Protein AF-A0A913YLY0-F1 (afdb_monomer)

Radius of gyration: 26.51 Å; Cα contacts (8 Å, |Δi|>4): 135; chains: 1; bounding box: 72×56×66 Å

Sequence (168 aa):
MGLTPFVNHWGRKRWPRYRGRRAGKQFKSREKHRQHQIGKVYPRPLNREATRTARSRNLLNCVFVPVTAPNITSLSDNQQRVFVPSLLLSNVMSLSPKIDEVRDVVLHADFDLVCITETWLRDHIPENIVAIHGYNLIRRDRINDLHGGVCVYVKDTIKYQVVRDLMN

pLDDT: mean 74.58, std 21.18, range [33.19, 98.44]

Foldseek 3Di:
DDDDDDDDDDPPPDDDDDDDDPDDDPPVVPPPDDPDPDDDDDDDDPPDPPPCPPPDDPCVPDDDDDPDPPPPDDDDPPPPDPDDFFEAEDAPLACLVCLVVVLCVCVVVVGQKYKYKFNQDDPPPDVVSNDHPQWDKDWDHDDPDPTIIMIMTGGPVDDDDDDCVVND

Organis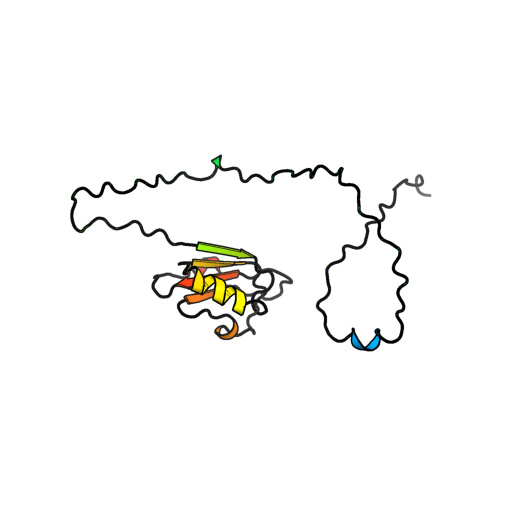m: Exaiptasia diaphana (NCBI:txid2652724)

Solvent-accessible surface area (backbone atoms only — not comparable to full-atom values): 11637 Å² total; per-residue (Å²): 142,83,84,86,79,90,78,91,72,86,79,77,81,74,73,81,83,85,71,86,73,83,92,69,90,65,65,79,80,56,67,87,77,66,87,74,87,75,73,88,80,75,84,79,79,83,87,64,82,77,82,69,76,71,85,66,78,72,65,86,80,56,84,84,76,84,81,72,75,76,78,91,70,86,80,70,102,74,73,76,74,81,84,74,80,46,74,44,80,44,76,58,73,43,32,80,93,44,38,68,64,49,41,51,54,46,66,73,69,62,50,42,31,38,37,36,32,30,26,58,44,38,80,89,60,60,63,79,79,67,60,44,92,71,40,44,81,47,73,47,59,34,88,86,60,96,64,42,27,39,36,36,37,38,27,67,90,59,90,83,80,87,71,64,89,77,72,118

Structure (mmCIF, N/CA/C/O backbone):
data_AF-A0A913YLY0-F1
#
_entry.id   AF-A0A913YLY0-F1
#
loop_
_atom_site.group_PDB
_atom_site.id
_atom_site.type_symbol
_atom_site.label_atom_id
_atom_site.label_alt_id
_atom_site.label_comp_id
_atom_site.label_asym_id
_atom_site.label_entity_id
_atom_site.label_seq_id
_atom_site.pdbx_PDB_ins_code
_atom_site.Cartn_x
_atom_site.Cartn_y
_atom_site.Cartn_z
_atom_site.occupancy
_atom_site.B_iso_or_equiv
_atom_site.auth_seq_id
_atom_site.auth_comp_id
_atom_site.auth_asym_id
_atom_site.auth_atom_id
_atom_site.pdbx_PDB_model_num
ATOM 1 N N . MET A 1 1 ? 42.527 36.497 -33.011 1.00 40.78 1 MET A N 1
ATOM 2 C CA . MET A 1 1 ? 43.171 35.291 -32.443 1.00 40.78 1 MET A CA 1
ATOM 3 C C . MET A 1 1 ? 43.501 35.632 -30.993 1.00 40.78 1 MET A C 1
ATOM 5 O O . MET A 1 1 ? 44.246 36.571 -30.805 1.00 40.78 1 MET A O 1
ATOM 9 N N . GLY A 1 2 ? 42.935 35.106 -29.913 1.00 33.22 2 GLY A N 1
ATOM 10 C CA . GLY A 1 2 ? 42.157 33.902 -29.652 1.00 33.22 2 GLY A CA 1
ATOM 11 C C . GLY A 1 2 ? 42.690 33.294 -28.341 1.00 33.22 2 GLY A C 1
ATOM 12 O O . GLY A 1 2 ? 43.709 32.628 -28.408 1.00 33.22 2 GLY A O 1
ATOM 13 N N . LEU A 1 3 ? 41.986 33.547 -27.218 1.00 33.1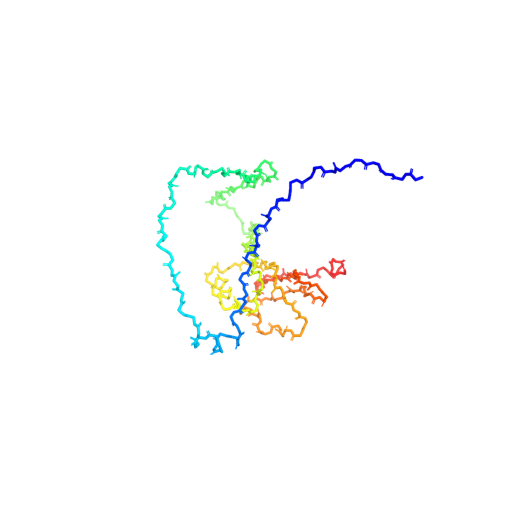9 3 LEU A N 1
ATOM 14 C CA . LEU A 1 3 ? 41.967 32.833 -25.909 1.00 33.19 3 LEU A CA 1
ATOM 15 C C . LEU A 1 3 ? 43.254 32.886 -25.039 1.00 33.19 3 LEU A C 1
ATOM 17 O O . LEU A 1 3 ? 44.313 32.463 -25.474 1.00 33.19 3 LEU A O 1
ATOM 21 N N . THR A 1 4 ? 43.294 33.584 -23.890 1.00 43.84 4 THR A N 1
ATOM 22 C CA . THR A 1 4 ? 42.799 33.278 -22.511 1.00 43.84 4 THR A CA 1
ATOM 23 C C . THR A 1 4 ? 43.488 32.101 -21.776 1.00 43.84 4 THR A C 1
ATOM 25 O O . THR A 1 4 ? 43.906 31.135 -22.406 1.00 43.84 4 THR A O 1
ATOM 28 N N . PRO A 1 5 ? 43.674 32.203 -20.437 1.00 41.22 5 PRO A N 1
ATOM 29 C CA . PRO A 1 5 ? 44.693 31.467 -19.681 1.00 41.22 5 PRO A CA 1
ATOM 30 C C . PRO A 1 5 ? 44.260 30.055 -19.261 1.00 41.22 5 PRO A C 1
ATOM 32 O O . PRO A 1 5 ? 43.075 29.756 -19.114 1.00 41.22 5 PRO A O 1
ATOM 35 N N . PHE A 1 6 ? 45.252 29.194 -19.012 1.00 34.88 6 PHE A N 1
ATOM 36 C CA . PHE A 1 6 ? 45.061 27.828 -18.526 1.00 34.88 6 PHE A CA 1
ATOM 37 C C . PHE A 1 6 ? 44.406 27.806 -17.135 1.00 34.88 6 PHE A C 1
ATOM 39 O O . PHE A 1 6 ? 44.874 28.412 -16.173 1.00 34.88 6 PHE A O 1
ATOM 46 N N . VAL A 1 7 ? 43.294 27.079 -17.067 1.00 40.47 7 VAL A N 1
ATOM 47 C CA . VAL A 1 7 ? 42.392 26.929 -15.927 1.00 40.47 7 VAL A CA 1
ATOM 48 C C . VAL A 1 7 ? 42.930 25.886 -14.945 1.00 40.47 7 VAL A C 1
ATOM 50 O O . VAL A 1 7 ? 43.168 24.737 -15.311 1.00 40.47 7 VAL A O 1
ATOM 53 N N . ASN A 1 8 ? 43.015 26.254 -13.666 1.00 42.16 8 ASN A N 1
ATOM 54 C CA . ASN A 1 8 ? 43.051 25.295 -12.566 1.00 42.16 8 ASN A CA 1
ATOM 55 C C . ASN A 1 8 ? 41.641 24.731 -12.338 1.00 42.16 8 ASN A C 1
ATOM 57 O O . ASN A 1 8 ? 40.741 25.458 -11.912 1.00 42.16 8 ASN A O 1
ATOM 61 N N . HIS A 1 9 ? 41.451 23.421 -12.504 1.00 40.38 9 HIS A N 1
ATOM 62 C CA . HIS A 1 9 ? 40.421 22.731 -11.733 1.00 40.38 9 HIS A CA 1
ATOM 63 C C . HIS A 1 9 ? 40.854 21.321 -11.344 1.00 40.38 9 HIS A C 1
ATOM 65 O O . HIS A 1 9 ? 40.982 20.409 -12.156 1.00 40.38 9 HIS A O 1
ATOM 71 N N . TRP A 1 10 ? 41.065 21.172 -10.042 1.00 40.66 10 TRP A N 1
ATOM 72 C CA . TRP A 1 10 ? 41.281 19.933 -9.325 1.00 40.66 10 TRP A CA 1
ATOM 73 C C . TRP A 1 10 ? 40.206 18.906 -9.691 1.00 40.66 10 TRP A C 1
ATOM 75 O O . TRP A 1 10 ? 39.058 18.989 -9.245 1.00 40.66 10 TRP A O 1
ATOM 85 N N . GLY A 1 11 ? 40.586 17.908 -10.487 1.00 41.75 11 GLY A N 1
ATOM 86 C CA . GLY A 1 11 ? 39.765 16.739 -10.764 1.00 41.75 11 GLY A CA 1
ATOM 87 C C . GLY A 1 11 ? 39.524 15.959 -9.476 1.00 41.75 11 GLY A C 1
ATOM 88 O O . GLY A 1 11 ? 40.315 15.093 -9.101 1.00 41.75 11 GLY A O 1
ATOM 89 N N . ARG A 1 12 ? 38.418 16.249 -8.780 1.00 48.75 12 ARG A N 1
ATOM 90 C CA . ARG A 1 12 ? 37.908 15.392 -7.706 1.00 48.75 12 ARG A CA 1
ATOM 91 C C . ARG A 1 12 ? 37.628 14.020 -8.315 1.00 48.75 12 ARG A C 1
ATOM 93 O O . ARG A 1 12 ? 36.594 13.826 -8.955 1.00 48.75 12 ARG A O 1
ATOM 100 N N . LYS A 1 13 ? 38.537 13.061 -8.113 1.00 48.88 13 LYS A N 1
ATOM 101 C CA . LYS A 1 13 ? 38.310 11.642 -8.409 1.00 48.88 13 LYS A CA 1
ATOM 102 C C . LYS A 1 13 ? 37.107 11.176 -7.585 1.00 48.88 13 LYS A C 1
ATOM 104 O O . LYS A 1 13 ? 37.237 10.801 -6.421 1.00 48.88 13 LYS A O 1
ATOM 109 N N . ARG A 1 14 ? 35.905 11.255 -8.162 1.00 46.75 14 ARG A N 1
ATOM 110 C CA . ARG A 1 14 ? 34.705 10.653 -7.577 1.00 46.75 14 ARG A CA 1
ATOM 111 C C . ARG A 1 14 ? 34.890 9.145 -7.665 1.00 46.75 14 ARG A C 1
ATOM 113 O O . ARG A 1 14 ? 34.863 8.577 -8.751 1.00 46.75 14 ARG A O 1
ATOM 120 N N . TRP A 1 15 ? 35.090 8.517 -6.513 1.00 41.03 15 TRP A N 1
ATOM 121 C CA . TRP A 1 15 ? 35.002 7.071 -6.359 1.00 41.03 15 TRP A CA 1
ATOM 122 C C . TRP A 1 15 ? 33.715 6.547 -7.021 1.00 41.03 15 TRP A C 1
ATOM 124 O O . TRP A 1 15 ? 32.660 7.176 -6.857 1.00 41.03 15 TRP A O 1
ATOM 134 N N . PRO A 1 16 ? 33.751 5.417 -7.752 1.00 49.47 16 PRO A N 1
ATOM 135 C CA . PRO A 1 16 ? 32.541 4.832 -8.308 1.00 49.47 16 PRO A CA 1
ATOM 136 C C . PRO A 1 16 ? 31.561 4.513 -7.177 1.00 49.47 16 PRO A C 1
ATOM 138 O O . PRO A 1 16 ? 31.903 3.823 -6.216 1.00 49.47 16 PRO A O 1
ATOM 141 N N . ARG A 1 17 ? 30.325 5.009 -7.281 1.00 48.16 17 ARG A N 1
ATOM 142 C CA . ARG A 1 17 ? 29.249 4.598 -6.376 1.00 48.16 17 ARG A CA 1
ATOM 143 C C . ARG A 1 17 ? 28.876 3.160 -6.712 1.00 48.16 17 ARG A C 1
ATOM 145 O O . ARG A 1 17 ? 28.226 2.904 -7.722 1.00 48.16 17 ARG A O 1
ATOM 152 N N . TYR A 1 18 ? 29.304 2.228 -5.871 1.00 40.78 18 TYR A N 1
ATOM 153 C CA . TYR A 1 18 ? 28.930 0.827 -5.988 1.00 40.78 18 TYR A CA 1
ATOM 154 C C . TYR A 1 18 ? 27.449 0.674 -5.607 1.00 40.78 18 TYR A C 1
ATOM 156 O O . TYR A 1 18 ? 27.097 0.670 -4.431 1.00 40.78 18 TYR A O 1
ATOM 164 N N . ARG A 1 19 ? 26.560 0.588 -6.603 1.00 49.72 19 ARG A N 1
ATOM 165 C CA . ARG A 1 19 ? 25.240 -0.034 -6.424 1.00 49.72 19 ARG A CA 1
ATOM 166 C C . ARG A 1 19 ? 25.402 -1.516 -6.741 1.00 49.72 19 ARG A C 1
ATOM 168 O O . ARG A 1 19 ? 25.913 -1.856 -7.807 1.00 49.72 19 ARG A O 1
ATOM 175 N N . GLY A 1 20 ? 24.974 -2.384 -5.826 1.00 53.28 20 GLY A N 1
ATOM 176 C CA . GLY A 1 20 ? 24.942 -3.824 -6.070 1.00 53.28 20 GLY A CA 1
ATOM 177 C C . GLY A 1 20 ? 24.147 -4.136 -7.341 1.00 53.28 20 GLY A C 1
ATOM 178 O O . GLY A 1 20 ? 23.058 -3.599 -7.546 1.00 53.28 20 GLY A O 1
ATOM 179 N N . ARG A 1 21 ? 24.703 -4.978 -8.218 1.00 57.06 21 ARG A N 1
ATOM 180 C CA . ARG A 1 21 ? 23.949 -5.583 -9.324 1.00 57.06 21 ARG A CA 1
ATOM 181 C C . ARG A 1 21 ? 23.272 -6.851 -8.804 1.00 57.06 21 ARG A C 1
ATOM 183 O O . ARG A 1 21 ? 23.883 -7.587 -8.034 1.00 57.06 21 ARG A O 1
ATOM 190 N N . ARG A 1 22 ? 22.027 -7.108 -9.227 1.00 53.19 22 ARG A N 1
ATOM 191 C CA . ARG A 1 22 ? 21.318 -8.366 -8.934 1.00 53.19 22 ARG A CA 1
ATOM 192 C C . ARG A 1 22 ? 22.171 -9.544 -9.418 1.00 53.19 22 ARG A C 1
ATOM 194 O O . ARG A 1 22 ? 22.680 -9.512 -10.539 1.00 53.19 22 ARG A O 1
ATOM 201 N N . ALA A 1 23 ? 22.347 -10.558 -8.575 1.00 48.59 23 ALA A N 1
ATOM 202 C CA . ALA A 1 23 ? 23.079 -11.763 -8.933 1.00 48.59 23 ALA A CA 1
ATOM 203 C C . ALA A 1 23 ? 22.280 -12.540 -9.990 1.00 48.59 23 ALA A C 1
ATOM 205 O O . ALA A 1 23 ? 21.225 -13.095 -9.704 1.00 48.59 23 ALA A O 1
ATOM 206 N N . GLY A 1 24 ? 22.763 -12.534 -11.231 1.00 52.44 24 GLY A N 1
ATOM 207 C CA . GLY A 1 24 ? 22.118 -13.216 -12.345 1.00 52.44 24 GLY A CA 1
ATOM 208 C C . GLY A 1 24 ? 23.122 -13.583 -13.435 1.00 52.44 24 GLY A C 1
ATOM 209 O O . GLY A 1 24 ? 23.722 -12.718 -14.067 1.00 52.44 24 GLY A O 1
ATOM 210 N N . LYS A 1 25 ? 23.290 -14.893 -13.637 1.00 49.72 25 LYS A N 1
ATOM 211 C CA . LYS A 1 25 ? 23.909 -15.602 -14.776 1.00 49.72 25 LYS A CA 1
ATOM 212 C C . LYS A 1 25 ? 25.399 -15.436 -15.118 1.00 49.72 25 LYS A C 1
ATOM 214 O O . LYS A 1 25 ? 25.943 -16.385 -15.667 1.00 49.72 25 LYS A O 1
ATOM 219 N N . GLN A 1 26 ? 26.105 -14.357 -14.771 1.00 45.78 26 GLN A N 1
ATOM 220 C CA . GLN A 1 26 ? 27.545 -14.249 -15.115 1.00 45.78 26 GLN A CA 1
ATOM 221 C C . GLN A 1 26 ? 28.528 -14.807 -14.070 1.00 45.78 26 GLN A C 1
ATOM 223 O O . GLN A 1 26 ? 29.737 -14.786 -14.294 1.00 45.78 26 GLN A O 1
ATOM 228 N N . PHE A 1 27 ? 28.047 -15.312 -12.931 1.00 45.78 27 PHE A N 1
ATOM 229 C CA . PHE A 1 27 ? 28.942 -15.741 -11.851 1.00 45.78 27 PHE A CA 1
ATOM 230 C C . PHE A 1 27 ? 29.698 -17.039 -12.185 1.00 45.78 27 PHE A C 1
ATOM 232 O O . PHE A 1 27 ? 30.892 -17.135 -11.918 1.00 45.78 27 PHE A O 1
ATOM 239 N N . LYS A 1 28 ? 29.055 -17.987 -12.883 1.00 48.53 28 LYS A N 1
ATOM 240 C CA . LYS A 1 28 ? 29.648 -19.309 -13.148 1.00 48.53 28 LYS A CA 1
ATOM 241 C C . LYS A 1 28 ? 30.806 -19.313 -14.159 1.00 48.53 28 LYS A C 1
ATOM 243 O O . LYS A 1 28 ? 31.599 -20.244 -14.134 1.00 48.53 28 LYS A O 1
ATOM 248 N N . SER A 1 29 ? 30.958 -18.303 -15.029 1.00 47.53 29 SER A N 1
ATOM 249 C CA . SER A 1 29 ? 32.083 -18.287 -15.991 1.00 47.53 29 SER A CA 1
ATOM 250 C C . SER A 1 29 ? 33.361 -17.633 -15.452 1.00 47.53 29 SER A C 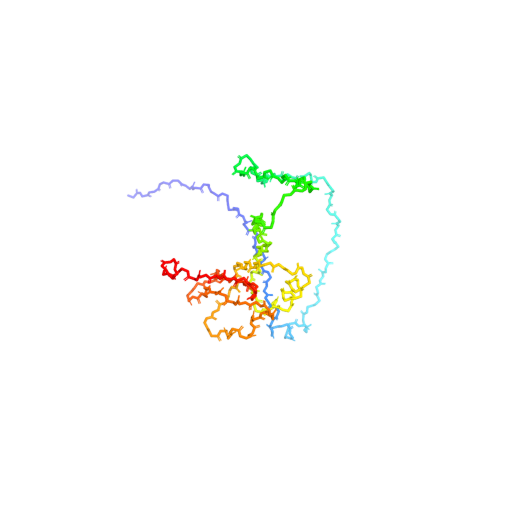1
ATOM 252 O O . SER A 1 29 ? 34.421 -17.789 -16.053 1.00 47.53 29 SER A O 1
ATOM 254 N N . ARG A 1 30 ? 33.298 -16.921 -14.315 1.00 49.47 30 ARG A N 1
ATOM 255 C CA . ARG A 1 30 ? 34.441 -16.159 -13.765 1.00 49.47 30 ARG A CA 1
ATOM 256 C C . ARG A 1 30 ? 35.148 -16.843 -12.595 1.00 49.47 30 ARG A C 1
ATOM 258 O O . ARG A 1 30 ? 36.182 -16.351 -12.150 1.00 49.47 30 ARG A O 1
ATOM 265 N N . GLU A 1 31 ? 34.617 -17.964 -12.121 1.00 53.34 31 GLU A N 1
ATOM 266 C CA . GLU A 1 31 ? 35.114 -18.680 -10.941 1.00 53.34 31 GLU A CA 1
ATOM 267 C C . GLU A 1 31 ? 36.430 -19.432 -11.212 1.00 53.34 31 GLU A C 1
ATOM 269 O O . GLU A 1 31 ? 37.232 -19.620 -10.305 1.00 53.34 31 GLU A O 1
ATOM 274 N N . LYS A 1 32 ? 36.733 -19.760 -12.479 1.00 50.81 32 LYS A N 1
ATOM 275 C CA . LYS A 1 32 ? 37.959 -20.492 -12.852 1.00 50.81 32 LYS A CA 1
ATOM 276 C C . LYS A 1 32 ? 39.274 -19.698 -12.752 1.00 50.81 32 LYS A C 1
ATOM 278 O O . LYS A 1 32 ? 40.326 -20.317 -12.821 1.00 50.81 32 LYS A O 1
ATOM 283 N N . HIS A 1 33 ? 39.262 -18.368 -12.589 1.00 54.12 33 HIS A N 1
ATOM 284 C CA . HIS A 1 33 ? 40.490 -17.554 -12.726 1.00 54.12 33 HIS A CA 1
ATOM 285 C C . HIS A 1 33 ? 40.668 -16.418 -11.710 1.00 54.12 33 HIS A C 1
ATOM 287 O O . HIS A 1 33 ? 41.261 -15.387 -12.030 1.00 54.12 33 HIS A O 1
ATOM 293 N N . ARG A 1 34 ? 40.184 -16.552 -10.474 1.00 56.00 34 ARG A N 1
ATOM 294 C CA . ARG A 1 34 ? 40.410 -15.501 -9.472 1.00 56.00 34 ARG A CA 1
ATOM 295 C C . ARG A 1 34 ? 40.939 -16.054 -8.156 1.00 56.00 34 ARG A C 1
ATOM 297 O O . ARG A 1 34 ? 40.193 -16.266 -7.214 1.00 56.00 34 ARG A O 1
ATOM 304 N N . GLN A 1 35 ? 42.260 -16.206 -8.084 1.00 60.16 35 GLN A N 1
ATOM 305 C CA . GLN A 1 35 ? 42.954 -16.049 -6.810 1.00 60.16 35 GLN A CA 1
ATOM 306 C C . GLN A 1 35 ? 42.997 -14.549 -6.500 1.00 60.16 35 GLN A C 1
ATOM 308 O O . GLN A 1 35 ? 43.684 -13.782 -7.177 1.00 60.16 35 GLN A O 1
ATOM 313 N N . HIS A 1 36 ? 42.218 -14.099 -5.520 1.00 54.91 36 HIS A N 1
ATOM 314 C CA . HIS A 1 36 ? 42.342 -12.742 -4.993 1.00 54.91 36 HIS A CA 1
ATOM 315 C C . HIS A 1 36 ? 43.374 -12.743 -3.870 1.00 54.91 36 HIS A C 1
ATOM 317 O O . HIS A 1 36 ? 43.162 -13.376 -2.839 1.00 54.91 36 HIS A O 1
ATOM 323 N N . GLN A 1 37 ? 44.464 -11.994 -4.034 1.00 57.91 37 GLN A N 1
ATOM 324 C CA . GLN A 1 37 ? 45.290 -11.597 -2.896 1.00 57.91 37 GLN A CA 1
ATOM 325 C C . GLN A 1 37 ? 44.495 -10.589 -2.061 1.00 57.91 37 GLN A C 1
ATOM 327 O O . GLN A 1 37 ? 44.429 -9.400 -2.375 1.00 57.91 37 GLN A O 1
ATOM 332 N N . ILE A 1 38 ? 43.825 -11.080 -1.022 1.00 58.91 38 ILE A N 1
ATOM 333 C CA . ILE A 1 38 ? 43.126 -10.234 -0.058 1.00 58.91 38 ILE A CA 1
ATOM 334 C C . ILE A 1 38 ? 44.194 -9.606 0.842 1.00 58.91 38 ILE A C 1
ATOM 336 O O . ILE A 1 38 ? 44.807 -10.287 1.663 1.00 58.91 38 ILE A O 1
ATOM 340 N N . GLY A 1 39 ? 44.441 -8.306 0.677 1.00 67.88 39 GLY A N 1
ATOM 341 C CA . GLY A 1 39 ? 45.285 -7.556 1.607 1.00 67.88 39 GLY A CA 1
ATOM 342 C C . GLY A 1 39 ? 44.693 -7.594 3.019 1.00 67.88 39 GLY A C 1
ATOM 343 O O . GLY A 1 39 ? 43.477 -7.474 3.179 1.00 67.88 39 GLY A O 1
ATOM 344 N N . LYS A 1 40 ? 45.536 -7.759 4.049 1.00 63.78 40 LYS A N 1
ATOM 345 C CA . LYS A 1 40 ? 45.103 -7.710 5.456 1.00 63.78 40 LYS A CA 1
ATOM 346 C C . LYS A 1 40 ? 44.435 -6.359 5.738 1.00 63.78 40 LYS A C 1
ATOM 348 O O . LYS A 1 40 ? 45.081 -5.316 5.678 1.00 63.78 40 LYS A O 1
ATOM 353 N N . VAL A 1 41 ? 43.136 -6.386 6.031 1.00 62.59 41 VAL A N 1
ATOM 354 C CA . VAL A 1 41 ? 42.363 -5.201 6.418 1.00 62.59 41 VAL A CA 1
ATOM 355 C C . VAL A 1 41 ? 42.546 -4.980 7.914 1.00 62.59 41 VAL A C 1
ATOM 357 O O . VAL A 1 41 ? 42.158 -5.824 8.716 1.00 62.59 41 VAL A O 1
ATOM 360 N N . TYR A 1 42 ? 43.117 -3.839 8.290 1.00 71.19 42 TYR A N 1
ATOM 361 C CA . TYR A 1 42 ? 43.154 -3.405 9.684 1.00 71.19 42 TYR A CA 1
ATOM 362 C C . TYR A 1 42 ? 41.832 -2.708 10.057 1.00 71.19 42 TYR A C 1
ATOM 364 O O . TYR A 1 42 ? 41.252 -2.015 9.210 1.00 71.19 42 TYR A O 1
ATOM 372 N N . PRO A 1 43 ? 41.336 -2.863 11.299 1.00 63.62 43 PRO A N 1
ATOM 373 C CA . PRO A 1 43 ? 40.144 -2.163 11.767 1.00 63.62 43 PRO A CA 1
ATOM 374 C C . PRO A 1 43 ? 40.309 -0.649 11.628 1.00 63.62 43 PRO A C 1
ATOM 376 O O . PRO A 1 43 ? 41.367 -0.094 11.923 1.00 63.62 43 PRO A O 1
ATOM 379 N N . ARG A 1 44 ? 39.252 0.041 11.187 1.00 62.06 44 ARG A N 1
ATOM 380 C CA . ARG A 1 44 ? 39.257 1.508 11.175 1.00 62.06 44 ARG A CA 1
ATOM 381 C C . ARG A 1 44 ? 39.189 2.043 12.614 1.00 62.06 44 ARG A C 1
ATOM 383 O O . ARG A 1 44 ? 38.386 1.524 13.385 1.00 62.06 44 ARG A O 1
ATOM 390 N N . PRO A 1 45 ? 39.967 3.084 12.964 1.00 66.62 45 PRO A N 1
ATOM 391 C CA . PRO A 1 45 ? 39.932 3.681 14.296 1.00 66.62 45 PRO A CA 1
ATOM 392 C C . PRO A 1 45 ? 38.558 4.294 14.599 1.00 66.62 45 PRO A C 1
ATOM 394 O O . PRO A 1 45 ? 37.916 4.874 13.720 1.00 66.62 45 PRO A O 1
ATOM 397 N N . LEU A 1 46 ? 38.128 4.171 15.858 1.00 62.56 46 LEU A N 1
ATOM 398 C CA . LEU A 1 46 ? 36.781 4.499 16.344 1.00 62.56 46 LEU A CA 1
ATOM 399 C C . LEU A 1 46 ? 36.470 6.013 16.410 1.00 62.56 46 LEU A C 1
ATOM 401 O O . LEU A 1 46 ? 35.343 6.388 16.710 1.00 62.56 46 LEU A O 1
ATOM 405 N N . ASN A 1 47 ? 37.430 6.892 16.103 1.00 58.34 47 ASN A N 1
ATOM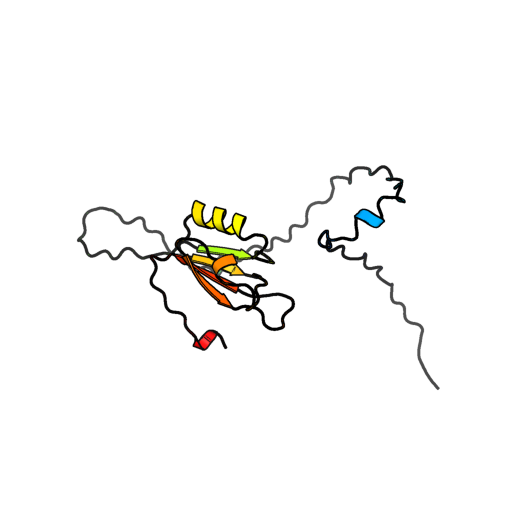 406 C CA . ASN A 1 47 ? 37.310 8.351 16.268 1.00 58.34 47 ASN A CA 1
ATOM 407 C C . ASN A 1 47 ? 36.581 9.059 15.115 1.00 58.34 47 ASN A C 1
ATOM 409 O O . ASN A 1 47 ? 37.018 10.097 14.618 1.00 58.34 47 ASN A O 1
ATOM 413 N N . ARG A 1 48 ? 35.451 8.513 14.665 1.00 57.62 48 ARG A N 1
ATOM 414 C CA . ARG A 1 48 ? 34.489 9.289 13.878 1.00 57.62 48 ARG A CA 1
ATOM 415 C C . ARG A 1 48 ? 33.248 9.480 14.721 1.00 57.62 48 ARG A C 1
ATOM 417 O O . ARG A 1 48 ? 32.357 8.637 14.705 1.00 57.62 48 ARG A O 1
ATOM 424 N N . GLU A 1 49 ? 33.190 10.608 15.418 1.00 60.56 49 GLU A N 1
ATOM 425 C CA . GLU A 1 49 ? 31.920 11.138 15.892 1.00 60.56 49 GLU A CA 1
ATOM 426 C C . GLU A 1 49 ? 30.979 11.206 14.689 1.00 60.56 49 GLU A C 1
ATOM 428 O O . GLU A 1 49 ? 31.236 11.892 13.693 1.00 60.56 49 GLU A O 1
ATOM 433 N N . ALA A 1 50 ? 29.920 10.401 14.729 1.00 54.62 50 ALA A N 1
ATOM 434 C CA . ALA A 1 50 ? 28.894 10.443 13.714 1.00 54.62 50 ALA A CA 1
ATOM 435 C C . ALA A 1 50 ? 28.258 11.829 13.800 1.00 54.62 50 ALA A C 1
ATOM 437 O O . ALA A 1 50 ? 27.472 12.094 14.708 1.00 54.62 50 ALA A O 1
ATOM 438 N N . THR A 1 51 ? 28.571 12.710 12.850 1.00 52.50 51 THR A N 1
ATOM 439 C CA . THR A 1 51 ? 27.831 13.954 12.633 1.00 52.50 51 THR A CA 1
ATOM 440 C C . THR A 1 51 ? 26.450 13.560 12.115 1.00 52.50 51 THR A C 1
ATOM 442 O O . THR A 1 51 ? 26.136 13.628 10.926 1.00 52.50 51 THR A O 1
ATOM 445 N N . ARG A 1 52 ? 25.613 13.054 13.023 1.00 52.81 52 ARG A N 1
ATOM 446 C CA . ARG A 1 52 ? 24.180 12.918 12.828 1.00 52.81 52 ARG A CA 1
ATOM 447 C C . ARG A 1 52 ? 23.670 14.349 12.784 1.00 52.81 52 ARG A C 1
ATOM 449 O O . ARG A 1 52 ? 23.267 14.898 13.800 1.00 52.81 52 ARG A O 1
ATOM 456 N N . THR A 1 53 ? 23.698 14.967 11.606 1.00 56.16 53 THR A N 1
ATOM 457 C CA . THR A 1 53 ? 22.761 16.052 11.324 1.00 56.16 53 THR A CA 1
ATOM 458 C C . THR A 1 53 ? 21.392 15.412 11.458 1.00 56.16 53 THR A C 1
ATOM 460 O O . THR A 1 53 ? 20.923 14.696 10.571 1.00 56.16 53 THR A O 1
ATOM 463 N N . ALA A 1 54 ? 20.818 15.531 12.652 1.00 56.66 54 ALA A N 1
ATOM 464 C CA . ALA A 1 54 ? 19.497 15.038 12.938 1.00 56.66 54 ALA A CA 1
ATOM 465 C C . ALA A 1 54 ? 18.578 15.747 11.948 1.00 56.66 54 ALA A C 1
ATOM 467 O O . ALA A 1 54 ? 18.264 16.923 12.108 1.00 56.66 54 ALA A O 1
ATOM 468 N N . ARG A 1 55 ? 18.147 15.039 10.900 1.00 56.53 55 ARG A N 1
ATOM 469 C CA . ARG A 1 55 ? 16.916 15.382 10.192 1.00 56.53 55 ARG A CA 1
ATOM 470 C C . ARG A 1 55 ? 15.776 15.098 11.165 1.00 56.53 55 ARG A C 1
ATOM 472 O O . ARG A 1 55 ? 15.073 14.099 11.049 1.00 56.53 55 ARG A O 1
ATOM 479 N N . SER A 1 56 ? 15.710 15.918 12.203 1.00 56.59 56 SER A N 1
ATOM 480 C CA . SER A 1 56 ? 14.655 15.927 13.191 1.00 56.59 56 SER A CA 1
ATOM 481 C C . SER A 1 56 ? 13.402 16.391 12.466 1.00 56.59 56 SER A C 1
ATOM 483 O O . SER A 1 56 ? 13.410 17.436 11.812 1.00 56.59 56 SER A O 1
ATOM 485 N N . ARG A 1 57 ? 12.347 15.579 12.502 1.00 61.06 57 ARG A N 1
ATOM 486 C CA . ARG A 1 57 ? 11.030 16.019 12.042 1.00 61.06 57 ARG A CA 1
ATOM 487 C C . ARG A 1 57 ? 10.597 17.150 12.976 1.00 61.06 57 ARG A C 1
ATOM 489 O O . ARG A 1 57 ? 10.639 16.974 14.189 1.00 61.06 57 ARG A O 1
ATOM 496 N N . ASN A 1 58 ? 10.213 18.302 12.430 1.00 70.94 58 ASN A N 1
ATOM 497 C CA . ASN A 1 58 ? 9.693 19.394 13.246 1.00 70.94 58 ASN A CA 1
ATOM 498 C C . ASN A 1 58 ? 8.289 19.019 13.745 1.00 70.94 58 ASN A C 1
ATOM 500 O O . ASN A 1 58 ? 7.329 19.048 12.976 1.00 70.94 58 ASN A O 1
ATOM 504 N N . LEU A 1 59 ? 8.190 18.640 15.019 1.00 68.44 59 LEU A N 1
ATOM 505 C CA . LEU A 1 59 ? 6.940 18.217 15.655 1.00 68.44 59 LEU A CA 1
ATOM 506 C C . LEU A 1 59 ? 5.942 19.374 15.844 1.00 68.44 59 LEU A C 1
ATOM 508 O O . LEU A 1 59 ? 4.766 19.111 16.058 1.00 68.44 59 LEU A O 1
ATOM 512 N N . LEU A 1 60 ? 6.373 20.638 15.716 1.00 75.94 60 LEU A N 1
ATOM 513 C CA . LEU A 1 60 ? 5.506 21.816 15.873 1.00 75.94 60 LEU A CA 1
ATOM 514 C C . LEU A 1 60 ? 4.456 21.952 14.759 1.00 75.94 60 LEU A C 1
ATOM 516 O O . LEU A 1 60 ? 3.469 22.654 14.939 1.00 75.94 60 LEU A O 1
ATOM 520 N N . ASN A 1 61 ? 4.646 21.272 13.623 1.00 72.31 61 ASN A N 1
ATOM 521 C CA . ASN A 1 61 ? 3.679 21.263 12.520 1.00 72.31 61 ASN A CA 1
ATOM 522 C C . ASN A 1 61 ? 2.616 20.159 12.660 1.00 72.31 61 ASN A C 1
ATOM 524 O O . 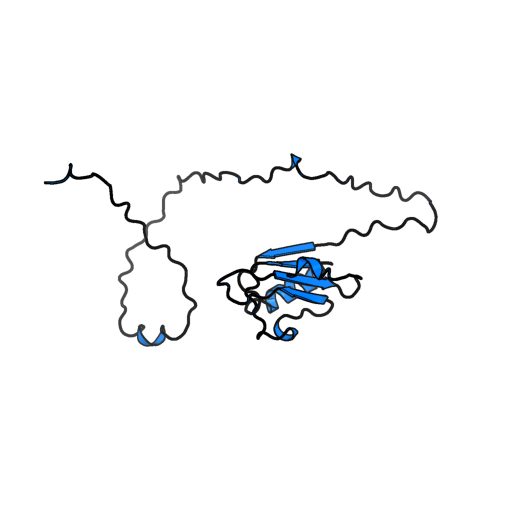ASN A 1 61 ? 1.732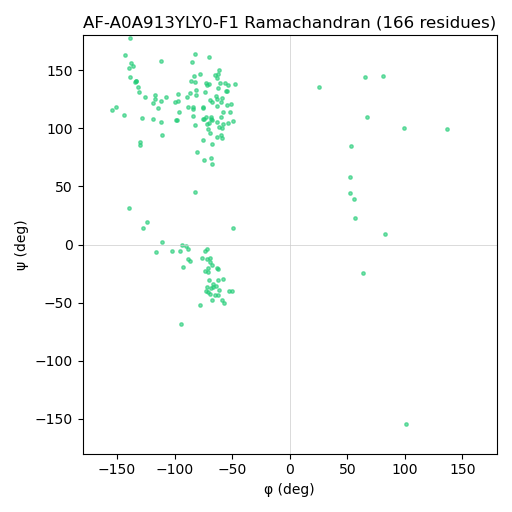 20.052 11.810 1.00 72.31 61 ASN A O 1
ATOM 528 N N . CYS A 1 62 ? 2.708 19.298 13.676 1.00 66.06 62 CYS A N 1
ATOM 529 C CA . CYS A 1 62 ? 1.713 18.260 13.913 1.00 66.06 62 CYS A CA 1
ATOM 530 C C . CYS A 1 62 ? 0.570 18.821 14.766 1.00 66.06 62 CYS A C 1
ATOM 532 O O . CYS A 1 62 ? 0.804 19.408 15.819 1.00 66.06 62 CYS A O 1
ATOM 534 N N . VAL A 1 63 ? -0.674 18.603 14.336 1.00 75.88 63 VAL A N 1
ATOM 535 C CA . VAL A 1 63 ? -1.851 18.890 15.164 1.00 75.88 63 VAL A CA 1
ATOM 536 C C . VAL A 1 63 ? -1.878 17.895 16.322 1.00 75.88 63 VAL A C 1
ATOM 538 O O . VAL A 1 63 ? -1.854 16.683 16.107 1.00 75.88 63 VAL A O 1
ATOM 541 N N . PHE A 1 64 ? -1.918 18.401 17.553 1.00 70.19 64 PHE A N 1
ATOM 542 C CA . PHE A 1 64 ? -2.111 17.571 18.735 1.00 70.19 64 PHE A CA 1
ATOM 543 C C . PHE A 1 64 ? -3.578 17.143 18.819 1.00 70.19 64 PHE A C 1
ATOM 545 O O . PHE A 1 64 ? -4.464 17.984 18.959 1.00 70.19 64 PHE A O 1
ATOM 552 N N . VAL A 1 65 ? -3.831 15.837 18.738 1.00 69.81 65 VAL A N 1
ATOM 553 C CA . VAL A 1 65 ? -5.153 15.260 18.995 1.00 69.81 65 VAL A CA 1
ATOM 554 C C . VAL A 1 65 ? -5.141 14.730 20.430 1.00 69.81 65 VAL A C 1
ATOM 556 O O . VAL A 1 65 ? -4.462 13.733 20.687 1.00 69.81 65 VAL A O 1
ATOM 559 N N . PRO A 1 66 ? -5.822 15.386 21.388 1.00 62.47 66 PRO A N 1
ATOM 560 C CA . PRO A 1 66 ? -5.888 14.887 22.753 1.00 62.47 66 PRO A CA 1
ATOM 561 C C . PRO A 1 66 ? -6.595 13.531 22.760 1.00 62.47 66 PRO A C 1
ATOM 563 O O . PRO A 1 66 ? -7.760 13.423 22.385 1.00 62.47 66 PRO A O 1
ATOM 566 N N . VAL A 1 67 ? -5.891 12.489 23.203 1.00 58.94 67 VAL A N 1
ATOM 567 C CA . VAL A 1 67 ? -6.508 11.198 23.516 1.00 58.94 67 VAL A CA 1
ATOM 568 C C . VAL A 1 67 ? -7.121 11.330 24.907 1.00 58.94 67 VAL A C 1
ATOM 570 O O . VAL A 1 67 ? -6.521 10.943 25.907 1.00 58.94 67 VAL A O 1
ATOM 573 N N . THR A 1 68 ? -8.294 11.950 25.006 1.00 59.44 68 THR A N 1
ATOM 574 C CA . THR A 1 68 ? -9.103 11.839 26.220 1.00 59.44 68 THR A CA 1
ATOM 575 C C . THR A 1 68 ? -9.573 10.395 26.296 1.00 59.44 68 THR A C 1
ATOM 577 O O . THR A 1 68 ? -10.425 9.973 25.516 1.00 59.44 68 THR A O 1
ATOM 580 N N . ALA A 1 69 ? -8.998 9.615 27.216 1.00 55.59 69 ALA A N 1
ATOM 581 C CA . ALA A 1 69 ? -9.623 8.369 27.630 1.00 55.59 69 ALA A CA 1
ATOM 582 C C . ALA A 1 69 ? -11.074 8.719 28.001 1.00 55.59 69 ALA A C 1
ATOM 584 O O . ALA A 1 69 ? -11.269 9.621 28.823 1.00 55.59 69 ALA A O 1
ATOM 585 N N . PRO A 1 70 ? -12.093 8.123 27.358 1.00 57.00 70 PRO A N 1
ATOM 586 C CA . PRO A 1 70 ? -13.459 8.422 27.733 1.00 57.00 70 PRO A CA 1
ATOM 587 C C . PRO A 1 70 ? -13.602 8.030 29.202 1.00 57.00 70 PRO A C 1
ATOM 589 O O . PRO A 1 70 ? -13.316 6.891 29.569 1.00 57.00 70 PRO A O 1
ATOM 592 N N . ASN A 1 71 ? -13.996 8.977 30.055 1.00 54.25 71 ASN A N 1
ATOM 593 C CA . ASN A 1 71 ? -14.462 8.644 31.392 1.00 54.25 71 ASN A CA 1
ATOM 594 C C . ASN A 1 71 ? -15.697 7.764 31.190 1.00 54.25 71 ASN A C 1
ATOM 596 O O . ASN A 1 71 ? -16.764 8.260 30.829 1.00 54.25 71 ASN A O 1
ATOM 600 N N . ILE A 1 72 ? -15.527 6.446 31.331 1.00 57.47 72 ILE A N 1
ATOM 601 C CA . ILE A 1 72 ? -16.613 5.468 31.273 1.00 57.47 72 ILE A CA 1
ATOM 602 C C . ILE A 1 72 ? -17.382 5.595 32.588 1.00 57.47 72 ILE A C 1
ATOM 604 O O . ILE A 1 72 ? -17.286 4.764 33.486 1.00 57.47 72 ILE A O 1
ATOM 608 N N . THR A 1 73 ? -18.131 6.676 32.719 1.00 57.19 73 THR A N 1
ATOM 609 C CA . THR A 1 73 ? -19.151 6.831 33.744 1.00 57.19 73 THR A CA 1
ATOM 610 C C . THR A 1 73 ? -20.411 7.296 33.029 1.00 57.19 73 THR A C 1
ATOM 612 O O . THR A 1 73 ? -20.648 8.479 32.816 1.00 57.19 73 THR A O 1
ATOM 615 N N . SER A 1 74 ? -21.171 6.285 32.594 1.00 60.91 74 SER A N 1
ATOM 616 C CA . SER A 1 74 ? -22.602 6.313 32.271 1.00 60.91 74 SER A CA 1
ATOM 617 C C . SER A 1 74 ? -23.093 7.372 31.277 1.00 60.91 74 SER A C 1
ATOM 619 O O . SER A 1 74 ? -23.660 8.357 31.729 1.00 60.91 74 SER A O 1
ATOM 621 N N . LEU A 1 75 ? -23.026 7.139 29.955 1.00 49.41 75 LEU A N 1
ATOM 622 C CA . LEU A 1 75 ? -23.893 7.835 28.982 1.00 49.41 75 LEU A CA 1
ATOM 623 C C . LEU A 1 75 ? -24.177 6.979 27.725 1.00 49.41 75 LEU A C 1
ATOM 625 O O . LEU A 1 75 ? -23.252 6.612 27.011 1.00 49.41 75 LEU A O 1
ATOM 629 N N . SER A 1 76 ? -25.470 6.681 27.536 1.00 48.72 76 SER A N 1
ATOM 630 C CA . SER A 1 76 ? -26.249 6.387 26.312 1.00 48.72 76 SER A CA 1
ATOM 631 C C . SER A 1 76 ? -25.563 5.828 25.047 1.00 48.72 76 SER A C 1
ATOM 633 O O . SER A 1 76 ? -24.586 6.369 24.541 1.00 48.72 76 SER A O 1
ATOM 635 N N . ASP A 1 77 ? -26.214 4.818 24.451 1.00 53.97 77 ASP A N 1
ATOM 636 C CA . ASP A 1 77 ? -25.931 4.059 23.206 1.00 53.97 77 ASP A CA 1
ATOM 637 C C . ASP A 1 77 ? -25.618 4.850 21.905 1.00 53.97 77 ASP A C 1
ATOM 639 O O . ASP A 1 77 ? -25.619 4.283 20.816 1.00 53.97 77 ASP A O 1
ATOM 643 N N . ASN A 1 78 ? -25.320 6.148 21.963 1.00 55.94 78 ASN A N 1
ATOM 644 C CA . ASN A 1 78 ? -25.076 7.007 20.798 1.00 55.94 78 ASN A CA 1
ATOM 645 C C . ASN A 1 78 ? -23.718 7.728 20.807 1.00 55.94 78 ASN A C 1
ATOM 647 O O . ASN A 1 78 ? -23.520 8.697 20.072 1.00 55.94 78 ASN A O 1
ATOM 651 N N . GLN A 1 79 ? -22.743 7.260 21.587 1.00 58.88 79 GLN A N 1
ATOM 652 C CA . GLN A 1 79 ? -21.360 7.702 21.405 1.00 58.88 79 GLN A CA 1
ATOM 653 C C . GLN A 1 79 ? -20.769 7.011 20.170 1.00 58.88 79 GLN A C 1
ATOM 655 O O . GLN A 1 79 ? -20.206 5.920 20.267 1.00 58.88 79 GLN A O 1
ATOM 660 N N . GLN A 1 80 ? -20.905 7.636 18.992 1.00 60.56 80 GLN A N 1
ATOM 661 C CA . GLN A 1 80 ? -20.148 7.239 17.802 1.00 60.56 80 GLN A CA 1
ATOM 662 C C . GLN A 1 80 ? -18.663 7.221 18.172 1.00 60.56 80 GLN A C 1
ATOM 664 O O . GLN A 1 80 ? -18.032 8.267 18.323 1.00 60.56 80 GLN A O 1
ATOM 669 N N . ARG A 1 81 ? -18.103 6.019 18.355 1.00 63.66 81 ARG A N 1
ATOM 670 C CA . ARG A 1 81 ? -16.661 5.847 18.508 1.00 63.66 81 ARG A CA 1
ATOM 671 C C . ARG A 1 81 ? -16.005 6.498 17.298 1.00 63.66 81 ARG A C 1
ATOM 673 O O . ARG A 1 81 ? -16.284 6.111 16.165 1.00 63.66 81 ARG A O 1
ATOM 680 N N . VAL A 1 82 ? -15.158 7.492 17.548 1.00 68.25 82 VAL A N 1
ATOM 681 C CA . VAL A 1 82 ? -14.350 8.120 16.505 1.00 68.25 82 VAL A CA 1
ATOM 682 C C . VAL A 1 82 ? -13.479 7.024 15.901 1.00 68.25 82 VAL A C 1
ATOM 684 O O . VAL A 1 82 ? -12.598 6.479 16.564 1.00 68.25 82 VAL A O 1
ATOM 687 N N . PHE A 1 83 ? -13.783 6.645 14.663 1.00 78.44 83 PHE A N 1
ATOM 688 C CA . PHE A 1 83 ? -13.030 5.641 13.930 1.00 78.44 83 PHE A CA 1
ATOM 689 C C . PHE A 1 83 ? -11.687 6.244 13.509 1.00 78.44 83 PHE A C 1
ATOM 691 O O . PHE A 1 83 ? -11.641 7.131 12.657 1.00 78.44 83 PHE A O 1
ATOM 698 N N . VAL A 1 84 ? -10.599 5.781 14.125 1.00 86.94 84 VAL A N 1
ATOM 699 C CA . VAL A 1 84 ? -9.230 6.158 13.755 1.00 86.94 84 VAL A CA 1
ATOM 700 C C . VAL A 1 84 ? -8.550 4.925 13.159 1.00 86.94 84 VAL A C 1
ATOM 702 O O . VAL A 1 84 ? -8.219 4.015 13.918 1.00 86.94 84 VAL A O 1
ATOM 705 N N . PRO A 1 85 ? -8.355 4.861 11.829 1.00 90.69 85 PRO A N 1
ATOM 706 C CA . PRO A 1 85 ? -7.741 3.703 11.198 1.00 90.69 85 PRO A CA 1
ATOM 707 C C . PRO A 1 85 ? -6.244 3.634 11.510 1.00 90.69 85 PRO A C 1
ATOM 709 O O . PRO A 1 85 ? -5.518 4.631 11.439 1.00 90.69 85 PRO A O 1
ATOM 712 N N . SER A 1 86 ? -5.769 2.434 11.811 1.00 93.88 86 SER A N 1
ATOM 713 C CA . SER A 1 86 ? -4.348 2.108 11.902 1.00 93.88 86 SER A CA 1
ATOM 714 C C . SER A 1 86 ? -3.706 2.059 10.506 1.00 93.88 86 SER A C 1
ATOM 716 O O . SER A 1 86 ? -4.299 1.562 9.551 1.00 93.88 86 SER A O 1
ATOM 718 N N . LEU A 1 87 ? -2.487 2.595 10.355 1.00 95.38 87 LEU A N 1
ATOM 719 C CA . LEU A 1 87 ? -1.846 2.705 9.041 1.00 95.38 87 LEU A CA 1
ATOM 720 C C . LEU A 1 87 ? -0.389 2.237 9.031 1.00 95.38 87 LEU A C 1
ATOM 722 O O . LEU A 1 87 ? 0.394 2.574 9.920 1.00 95.38 87 LEU A O 1
ATOM 726 N N . LEU A 1 88 ? -0.007 1.552 7.955 1.00 97.06 88 LEU A N 1
ATOM 727 C CA . LEU A 1 88 ? 1.379 1.253 7.607 1.00 97.06 88 LEU A CA 1
ATOM 728 C C . LEU A 1 88 ? 1.768 2.032 6.350 1.00 97.06 88 LEU A C 1
ATOM 730 O O . LEU A 1 88 ? 1.148 1.871 5.308 1.00 97.06 88 LEU A O 1
ATOM 734 N N . LEU A 1 89 ? 2.825 2.843 6.419 1.00 97.75 89 LEU A N 1
ATOM 735 C CA . LEU A 1 89 ? 3.437 3.476 5.249 1.00 97.75 89 LEU A CA 1
ATOM 736 C C . LEU A 1 89 ? 4.851 2.933 5.070 1.00 97.75 89 LEU A C 1
ATOM 738 O O . LEU A 1 89 ? 5.713 3.159 5.921 1.00 97.75 89 LEU A O 1
ATOM 742 N N . SER A 1 90 ? 5.106 2.259 3.951 1.00 96.81 90 SER A N 1
ATOM 743 C CA . SER A 1 90 ? 6.417 1.678 3.666 1.00 96.81 90 SER A CA 1
ATOM 744 C C . SER A 1 90 ? 6.882 1.972 2.246 1.00 96.81 90 SER A C 1
ATOM 746 O O . SER A 1 90 ? 6.115 1.941 1.286 1.00 96.81 90 SER A O 1
ATOM 748 N N . ASN A 1 91 ? 8.173 2.257 2.102 1.00 97.44 91 ASN A N 1
ATOM 749 C CA . ASN A 1 91 ? 8.841 2.292 0.810 1.00 97.44 91 ASN A CA 1
ATOM 750 C C . ASN A 1 91 ? 9.554 0.956 0.613 1.00 97.44 91 ASN A C 1
ATOM 752 O O . ASN A 1 91 ? 10.561 0.679 1.267 1.00 97.44 91 ASN A O 1
ATOM 756 N N . VAL A 1 92 ? 9.012 0.122 -0.273 1.00 95.62 92 VAL A N 1
ATOM 757 C CA . VAL A 1 92 ? 9.484 -1.259 -0.454 1.00 95.62 92 VAL A CA 1
ATOM 758 C C . VAL A 1 92 ? 10.535 -1.353 -1.563 1.00 95.62 92 VAL A C 1
ATOM 760 O O . VAL A 1 92 ? 11.347 -2.285 -1.566 1.00 95.62 92 VAL A O 1
ATOM 763 N N . MET A 1 93 ? 10.601 -0.353 -2.447 1.00 94.94 93 MET A N 1
ATOM 764 C CA . MET A 1 93 ? 11.608 -0.240 -3.504 1.00 94.94 93 MET A CA 1
ATOM 765 C C . MET A 1 93 ? 11.689 -1.531 -4.345 1.00 94.94 93 MET A C 1
ATOM 767 O O . MET A 1 93 ? 12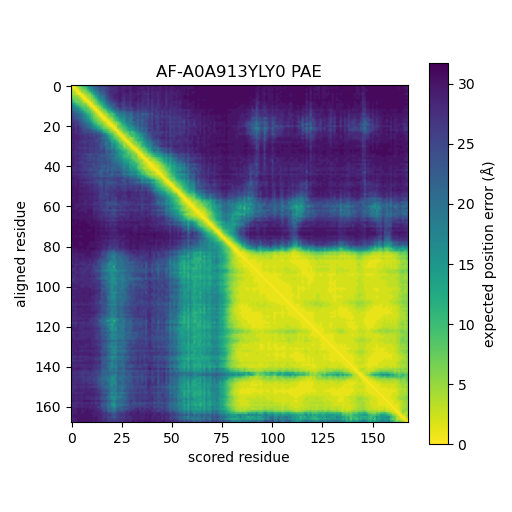.750 -2.159 -4.429 1.00 94.94 93 MET A O 1
ATOM 771 N N . SER A 1 94 ? 10.547 -1.914 -4.940 1.00 94.94 94 SER A N 1
ATOM 772 C CA . SER A 1 94 ? 10.201 -3.193 -5.603 1.00 94.94 94 SER A CA 1
ATOM 773 C C . SER A 1 94 ? 9.391 -4.160 -4.729 1.00 94.94 94 SER A C 1
ATOM 775 O O . SER A 1 94 ? 9.959 -4.895 -3.925 1.00 94.94 94 SER A O 1
ATOM 777 N N . LEU A 1 95 ? 8.071 -4.192 -4.951 1.00 97.00 95 LEU A N 1
ATOM 778 C CA . LEU A 1 95 ? 7.101 -4.977 -4.180 1.00 97.00 95 LEU A CA 1
ATOM 779 C C . LEU A 1 95 ? 7.076 -6.469 -4.542 1.00 97.00 95 LEU A C 1
ATOM 781 O O . LEU A 1 95 ? 7.203 -7.287 -3.644 1.00 97.00 95 LEU A O 1
ATOM 785 N N . SER A 1 96 ? 6.937 -6.846 -5.820 1.00 95.94 96 SER A N 1
ATOM 786 C CA . SER A 1 96 ? 6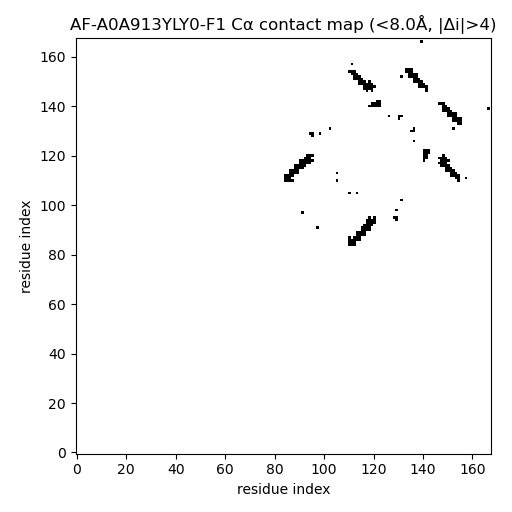.713 -8.257 -6.202 1.00 95.94 96 SER A CA 1
ATOM 787 C C . SER A 1 96 ? 7.729 -9.257 -5.630 1.00 95.94 96 SER A C 1
ATOM 789 O O . SER A 1 96 ? 7.307 -10.321 -5.203 1.00 95.94 96 SER A O 1
ATOM 791 N N . PRO A 1 97 ? 9.043 -8.961 -5.565 1.00 96.44 97 PRO A N 1
ATOM 792 C CA . PRO A 1 97 ? 10.017 -9.890 -4.989 1.00 96.44 97 PRO A CA 1
ATOM 793 C C . PRO A 1 97 ? 9.976 -9.996 -3.460 1.00 96.44 97 PRO A C 1
ATOM 795 O O . PRO A 1 97 ? 10.771 -10.746 -2.911 1.00 96.44 97 PRO A O 1
ATOM 798 N N . LYS A 1 98 ? 9.163 -9.169 -2.797 1.00 97.38 98 LYS A N 1
ATOM 799 C CA . LYS A 1 98 ? 9.079 -9.018 -1.338 1.00 97.38 98 LYS A CA 1
ATOM 800 C C . LYS A 1 98 ? 7.646 -9.173 -0.827 1.00 97.38 98 LYS A C 1
ATOM 802 O O . LYS A 1 98 ? 7.302 -8.690 0.250 1.00 97.38 98 LYS A O 1
ATOM 807 N N . ILE A 1 99 ? 6.759 -9.689 -1.678 1.00 97.38 99 ILE A N 1
ATOM 808 C CA . ILE A 1 99 ? 5.332 -9.700 -1.381 1.00 97.38 99 ILE A CA 1
ATOM 809 C C . ILE A 1 99 ? 5.027 -10.617 -0.200 1.00 97.38 99 ILE A C 1
ATOM 811 O O . ILE A 1 99 ? 4.154 -10.287 0.592 1.00 97.38 99 ILE A O 1
ATOM 815 N N . ASP A 1 100 ? 5.760 -11.714 -0.043 1.00 97.62 100 ASP A N 1
ATOM 816 C CA . ASP A 1 100 ? 5.511 -12.678 1.025 1.00 97.62 100 ASP A CA 1
ATOM 817 C C . ASP A 1 100 ? 5.873 -12.092 2.394 1.00 97.62 100 ASP A C 1
ATOM 819 O O . ASP A 1 100 ? 5.069 -12.163 3.320 1.00 97.62 100 ASP A O 1
ATOM 823 N N . GLU A 1 101 ? 6.996 -11.377 2.510 1.00 97.50 101 GLU A N 1
ATOM 824 C CA . GLU A 1 101 ? 7.344 -10.668 3.746 1.00 97.50 101 GLU A CA 1
ATOM 825 C C . GLU A 1 101 ? 6.372 -9.521 4.043 1.00 97.50 101 GLU A C 1
ATOM 827 O O . GLU A 1 101 ? 6.035 -9.267 5.199 1.00 97.50 101 GLU A O 1
ATOM 832 N N . VAL A 1 102 ? 5.902 -8.816 3.007 1.00 97.12 102 VAL A N 1
ATOM 833 C CA . VAL A 1 102 ? 4.885 -7.767 3.172 1.00 97.12 102 VAL A CA 1
ATOM 834 C C . VAL A 1 102 ? 3.564 -8.369 3.648 1.00 97.12 102 VAL A C 1
ATOM 836 O O . VAL A 1 102 ? 2.961 -7.816 4.563 1.00 97.12 102 VAL A O 1
ATOM 839 N N . ARG A 1 103 ? 3.129 -9.499 3.078 1.00 97.62 103 ARG A N 1
ATOM 840 C CA . ARG A 1 103 ? 1.926 -10.225 3.511 1.00 97.62 103 ARG A CA 1
ATOM 841 C C . ARG A 1 103 ? 2.020 -10.605 4.980 1.00 97.62 103 ARG A C 1
ATOM 843 O O . ARG A 1 103 ? 1.106 -10.274 5.726 1.00 97.62 103 ARG A O 1
ATOM 850 N N . ASP A 1 104 ? 3.124 -11.217 5.396 1.00 97.19 104 ASP A N 1
ATOM 851 C CA . ASP A 1 104 ? 3.328 -11.636 6.785 1.00 97.19 104 ASP A CA 1
ATOM 852 C C . ASP A 1 104 ? 3.246 -10.455 7.755 1.00 97.19 104 ASP A C 1
ATOM 854 O O . ASP A 1 104 ? 2.518 -10.511 8.746 1.00 97.19 104 ASP A O 1
ATOM 858 N N . VAL A 1 105 ? 3.933 -9.349 7.450 1.00 96.56 105 VAL A N 1
ATOM 859 C CA . VAL A 1 105 ? 3.907 -8.147 8.300 1.00 96.56 105 VAL A CA 1
ATOM 860 C C . VAL A 1 105 ? 2.501 -7.558 8.390 1.00 96.56 105 VAL A C 1
ATOM 862 O O . VAL A 1 105 ? 2.068 -7.177 9.476 1.00 96.56 105 VAL A O 1
ATOM 865 N N . VAL A 1 106 ? 1.792 -7.472 7.263 1.00 96.38 106 VAL A N 1
ATOM 866 C CA . VAL A 1 106 ? 0.444 -6.893 7.211 1.00 96.38 106 VAL A CA 1
ATOM 867 C C . VAL A 1 106 ? -0.554 -7.760 7.970 1.00 96.38 106 VAL A C 1
ATOM 869 O O . VAL A 1 106 ? -1.292 -7.233 8.796 1.00 96.38 106 VAL A O 1
ATOM 872 N N . LEU A 1 107 ? -0.542 -9.074 7.740 1.00 95.75 107 LEU A N 1
ATOM 873 C CA . LEU A 1 107 ? -1.462 -10.010 8.385 1.00 95.75 107 LEU A CA 1
ATOM 874 C C . LEU A 1 107 ? -1.192 -10.144 9.885 1.00 95.75 107 LEU A C 1
ATOM 876 O O . LEU A 1 107 ? -2.131 -10.255 10.665 1.00 95.75 107 LEU A O 1
ATOM 880 N N . HIS A 1 108 ? 0.076 -10.116 10.301 1.00 96.06 108 HIS A N 1
ATOM 881 C CA . HIS A 1 108 ? 0.430 -10.217 11.714 1.00 96.06 108 HIS A CA 1
ATOM 882 C C . HIS A 1 108 ? 0.057 -8.958 12.507 1.00 96.06 108 HIS A C 1
ATOM 884 O O . HIS A 1 108 ? -0.410 -9.059 13.639 1.00 96.06 108 HIS A O 1
ATOM 890 N N . ALA A 1 109 ? 0.282 -7.775 11.931 1.00 95.12 109 ALA A N 1
ATOM 891 C CA . ALA A 1 109 ? 0.012 -6.505 12.600 1.00 95.12 109 ALA A CA 1
ATOM 892 C C . ALA A 1 109 ? -1.438 -6.009 12.435 1.00 95.12 109 ALA A C 1
ATOM 894 O O . ALA A 1 109 ? -1.841 -5.097 13.153 1.00 95.12 109 ALA A O 1
ATOM 895 N N . ASP A 1 110 ? -2.198 -6.595 11.506 1.00 95.31 110 ASP A N 1
ATOM 896 C CA . ASP A 1 110 ? -3.632 -6.365 11.286 1.00 95.31 110 ASP A CA 1
ATOM 897 C C . ASP A 1 110 ? -4.024 -4.891 11.031 1.00 95.31 110 ASP A C 1
ATOM 899 O O . ASP A 1 110 ? -5.061 -4.405 11.490 1.00 95.31 110 ASP A O 1
ATOM 903 N N . PHE A 1 111 ? -3.191 -4.160 10.278 1.00 95.88 111 PHE A N 1
ATOM 904 C CA . PHE A 1 111 ? -3.415 -2.742 9.965 1.00 95.88 111 PHE A CA 1
ATOM 905 C C . PHE A 1 111 ? -4.703 -2.508 9.162 1.00 95.88 111 PHE A C 1
ATOM 907 O O . PHE A 1 111 ? -5.041 -3.290 8.280 1.00 95.88 111 PHE A O 1
ATOM 914 N N . ASP A 1 112 ? -5.380 -1.383 9.378 1.00 96.62 112 ASP A N 1
ATOM 915 C CA . ASP A 1 112 ? -6.579 -1.001 8.618 1.00 96.62 112 ASP A CA 1
ATOM 916 C C . ASP A 1 112 ? -6.238 -0.561 7.187 1.00 96.62 112 ASP A C 1
ATOM 918 O O . ASP A 1 112 ? -6.934 -0.902 6.226 1.00 96.62 112 ASP A O 1
ATOM 922 N N . LEU A 1 113 ? -5.139 0.185 7.043 1.00 97.69 113 LEU A N 1
ATOM 923 C CA . LEU A 1 113 ? -4.648 0.720 5.775 1.00 97.69 113 LEU A CA 1
ATOM 924 C C . LEU A 1 113 ? -3.151 0.439 5.609 1.00 97.69 113 LEU A C 1
ATOM 926 O O . LEU A 1 113 ? -2.354 0.690 6.513 1.00 97.69 113 LEU A O 1
ATOM 930 N N . VAL A 1 114 ? -2.731 -0.006 4.425 1.00 98.19 114 VAL A N 1
ATOM 931 C CA . VAL A 1 114 ? -1.309 -0.227 4.112 1.00 98.19 114 VAL A CA 1
ATOM 932 C C . VAL A 1 114 ? -0.934 0.485 2.823 1.00 98.19 114 VAL A C 1
ATOM 934 O O . VAL A 1 114 ? -1.289 0.059 1.732 1.00 98.19 114 VAL A O 1
ATOM 937 N N . CYS A 1 115 ? -0.161 1.553 2.943 1.00 98.25 115 CYS A N 1
ATOM 938 C CA . CYS A 1 115 ? 0.365 2.345 1.844 1.00 98.25 115 CYS A CA 1
ATOM 939 C C . CYS A 1 115 ? 1.789 1.890 1.495 1.00 98.25 115 CYS A C 1
ATOM 941 O O . CYS A 1 115 ? 2.730 2.085 2.270 1.00 98.25 115 CYS A O 1
ATOM 943 N N . ILE A 1 116 ? 1.974 1.336 0.299 1.00 98.06 116 ILE A N 1
ATOM 944 C CA . ILE A 1 116 ? 3.284 0.966 -0.235 1.00 98.06 116 ILE A CA 1
ATOM 945 C C . ILE A 1 116 ? 3.687 1.938 -1.343 1.00 98.06 116 ILE A C 1
ATOM 947 O O . ILE A 1 116 ? 2.968 2.151 -2.317 1.00 98.06 116 ILE A O 1
ATOM 951 N N . THR A 1 117 ? 4.881 2.505 -1.209 1.00 97.44 117 THR A N 1
ATOM 952 C CA . THR A 1 117 ? 5.494 3.422 -2.179 1.00 97.44 117 THR A CA 1
ATOM 953 C C . THR A 1 117 ? 6.700 2.774 -2.851 1.00 97.44 117 THR A C 1
ATOM 955 O O . THR A 1 117 ? 7.282 1.823 -2.317 1.00 97.44 117 THR A O 1
ATOM 958 N N . GLU A 1 118 ? 7.073 3.282 -4.031 1.00 97.12 118 GLU A N 1
ATOM 959 C CA . GLU A 1 118 ? 8.124 2.694 -4.875 1.00 97.12 118 GLU A CA 1
ATOM 960 C C . GLU A 1 118 ? 7.857 1.201 -5.128 1.00 97.12 118 GLU A C 1
ATOM 962 O O . GLU A 1 118 ? 8.744 0.349 -5.011 1.00 97.12 118 GLU A O 1
ATOM 967 N N . THR A 1 119 ? 6.600 0.868 -5.445 1.00 96.81 119 THR A N 1
ATOM 968 C CA . THR A 1 119 ? 6.174 -0.522 -5.682 1.00 96.81 119 THR A CA 1
ATOM 969 C C . THR A 1 119 ? 6.906 -1.123 -6.875 1.00 96.81 119 THR A C 1
ATOM 971 O O . THR A 1 119 ? 7.168 -2.327 -6.918 1.00 96.81 119 THR A O 1
ATOM 974 N N . TRP A 1 120 ? 7.265 -0.267 -7.835 1.00 96.25 120 TRP A N 1
ATOM 975 C CA . TRP A 1 120 ? 7.865 -0.620 -9.113 1.00 96.25 120 TRP A CA 1
ATOM 976 C C . TRP A 1 120 ? 7.013 -1.604 -9.924 1.00 96.25 120 TRP A C 1
ATOM 978 O O . TRP A 1 120 ? 7.532 -2.278 -10.819 1.00 96.25 120 TRP A O 1
ATOM 988 N N . LEU A 1 121 ? 5.711 -1.658 -9.651 1.00 95.81 121 LEU A N 1
ATOM 989 C CA . LEU A 1 121 ? 4.773 -2.460 -10.420 1.00 95.81 121 LEU A CA 1
ATOM 990 C C . LEU A 1 121 ? 4.551 -1.875 -11.817 1.00 95.81 121 LEU A C 1
ATOM 992 O O . LEU A 1 121 ? 4.888 -0.717 -12.101 1.00 95.81 121 LEU A O 1
ATOM 996 N N . ARG A 1 122 ? 4.042 -2.739 -12.689 1.00 94.75 122 ARG A N 1
ATOM 997 C CA . ARG A 1 122 ? 3.631 -2.468 -14.064 1.00 94.75 122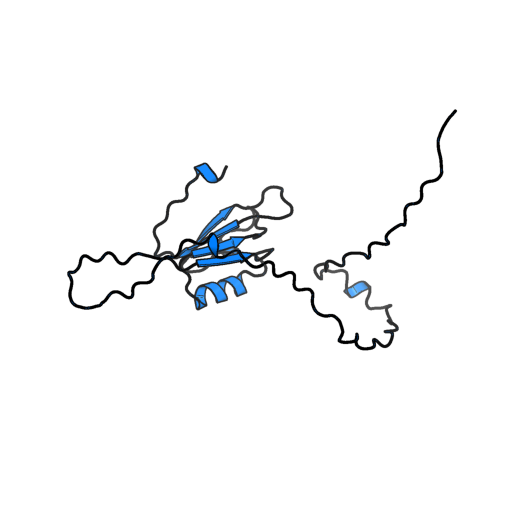 ARG A CA 1
ATOM 998 C C . ARG A 1 122 ? 2.317 -3.203 -14.312 1.00 94.75 122 ARG A C 1
ATOM 1000 O O . ARG A 1 122 ? 2.064 -4.220 -13.667 1.00 94.75 122 ARG A O 1
ATOM 1007 N N . ASP A 1 123 ? 1.557 -2.714 -15.278 1.00 92.00 123 ASP A N 1
ATOM 1008 C CA . ASP A 1 123 ? 0.260 -3.252 -15.701 1.00 92.00 123 ASP A CA 1
ATOM 1009 C C . ASP A 1 123 ? 0.263 -4.768 -15.967 1.00 92.00 123 ASP A C 1
ATOM 1011 O O . ASP A 1 123 ? -0.648 -5.473 -15.546 1.00 92.00 123 ASP A O 1
ATOM 1015 N N . HIS A 1 124 ? 1.323 -5.296 -16.582 1.00 93.50 124 HIS A N 1
ATOM 1016 C CA . HIS A 1 124 ? 1.448 -6.716 -16.908 1.00 93.50 124 HIS A CA 1
ATOM 1017 C C . HIS A 1 124 ? 1.620 -7.624 -15.685 1.00 93.50 124 HIS A C 1
ATOM 1019 O O . HIS A 1 124 ? 1.577 -8.841 -15.847 1.00 93.50 124 HIS A O 1
ATOM 1025 N N . ILE A 1 125 ? 1.875 -7.076 -14.489 1.00 94.81 125 ILE A N 1
ATOM 1026 C CA . ILE A 1 125 ? 1.942 -7.855 -13.249 1.00 94.81 125 ILE A CA 1
ATOM 1027 C C . ILE A 1 125 ? 0.510 -8.024 -12.736 1.00 94.81 125 ILE A C 1
ATOM 1029 O O . ILE A 1 125 ? -0.073 -7.043 -12.263 1.00 94.81 125 ILE A O 1
ATOM 1033 N N . PRO A 1 126 ? -0.062 -9.236 -12.768 1.00 95.56 126 PRO A N 1
ATOM 1034 C CA . PRO A 1 126 ? -1.431 -9.458 -12.331 1.00 95.56 126 PRO A CA 1
ATOM 1035 C C . PRO A 1 126 ? -1.634 -9.120 -10.849 1.00 95.56 126 PRO A C 1
ATOM 1037 O O . PRO A 1 126 ? -0.719 -9.246 -10.031 1.00 95.56 126 PRO A O 1
ATOM 1040 N N . GLU A 1 127 ? -2.845 -8.699 -10.493 1.00 95.31 127 GLU A N 1
ATOM 1041 C CA . GLU A 1 127 ? -3.186 -8.304 -9.120 1.00 95.31 127 GLU A CA 1
ATOM 1042 C C . GLU A 1 127 ? -3.033 -9.451 -8.121 1.00 95.31 127 GLU A C 1
ATOM 1044 O O . GLU A 1 127 ? -2.505 -9.241 -7.034 1.00 95.31 127 GLU A O 1
ATOM 1049 N N . ASN A 1 128 ? -3.402 -10.676 -8.505 1.00 95.88 128 ASN A N 1
ATOM 1050 C CA . ASN A 1 128 ? -3.309 -11.857 -7.641 1.00 95.88 128 ASN A CA 1
ATOM 1051 C C . ASN A 1 128 ? -1.880 -12.131 -7.131 1.00 95.88 128 ASN A C 1
ATOM 1053 O O . ASN A 1 128 ? -1.715 -12.632 -6.022 1.00 95.88 128 ASN A O 1
ATOM 1057 N N . ILE A 1 129 ? -0.844 -11.755 -7.891 1.00 96.56 129 ILE A N 1
ATOM 1058 C CA . ILE A 1 129 ? 0.557 -11.919 -7.484 1.00 96.56 129 ILE A CA 1
ATOM 1059 C C . ILE A 1 129 ? 0.858 -11.068 -6.253 1.00 96.56 129 ILE A C 1
ATOM 1061 O O . ILE A 1 129 ? 1.629 -11.490 -5.393 1.00 96.56 129 ILE A O 1
ATOM 1065 N N . VAL A 1 130 ? 0.243 -9.890 -6.163 1.00 97.19 130 VAL A N 1
ATOM 1066 C CA . VAL A 1 130 ? 0.483 -8.901 -5.107 1.00 97.19 130 VAL A CA 1
ATOM 1067 C C . VAL A 1 130 ? -0.694 -8.734 -4.147 1.00 97.19 130 VAL A C 1
ATOM 1069 O O . VAL A 1 130 ? -0.613 -7.933 -3.229 1.00 97.19 130 VAL A O 1
ATOM 1072 N N . ALA A 1 131 ? -1.770 -9.499 -4.307 1.00 97.44 131 ALA A N 1
ATOM 1073 C CA . ALA A 1 131 ? -2.916 -9.450 -3.409 1.00 97.44 131 ALA A CA 1
ATOM 1074 C C . ALA A 1 131 ? -2.544 -9.918 -1.991 1.00 97.44 131 ALA A C 1
ATOM 1076 O O . ALA A 1 131 ? -1.722 -10.826 -1.816 1.00 97.44 131 ALA A O 1
ATOM 1077 N N . ILE A 1 132 ? -3.179 -9.314 -0.987 1.00 98.00 132 ILE A N 1
ATOM 1078 C CA . ILE A 1 132 ? -3.100 -9.713 0.421 1.00 98.00 132 ILE A CA 1
ATOM 1079 C C . ILE A 1 132 ? -4.507 -10.134 0.840 1.00 98.00 132 ILE A C 1
ATOM 1081 O O . ILE A 1 132 ? -5.467 -9.411 0.595 1.00 98.00 132 ILE A O 1
ATOM 1085 N N . HIS A 1 133 ? -4.639 -11.318 1.433 1.00 97.31 133 HIS A N 1
ATOM 1086 C CA . HIS A 1 133 ? -5.935 -11.841 1.858 1.00 97.31 133 HIS A CA 1
ATOM 1087 C C . HIS A 1 133 ? -6.579 -10.936 2.922 1.00 97.31 133 HIS A C 1
ATOM 1089 O O . HIS A 1 133 ? -5.912 -10.563 3.883 1.00 97.31 133 HIS A O 1
ATOM 1095 N N . GLY A 1 134 ? -7.873 -10.630 2.776 1.00 97.94 134 GLY A N 1
ATOM 1096 C CA . GLY A 1 134 ? -8.607 -9.734 3.681 1.00 97.94 134 GLY A CA 1
ATOM 1097 C C . GLY A 1 134 ? -8.436 -8.242 3.373 1.00 97.94 134 GLY A C 1
ATOM 1098 O O . GLY A 1 134 ? -8.850 -7.403 4.179 1.00 97.94 134 GLY A O 1
ATOM 1099 N N . TYR A 1 135 ? -7.806 -7.912 2.240 1.00 98.44 135 TYR A N 1
ATOM 1100 C CA . TYR A 1 135 ? -7.580 -6.543 1.802 1.00 98.44 135 TYR A CA 1
ATOM 1101 C C . TYR A 1 135 ? -7.908 -6.333 0.323 1.00 98.44 135 TYR A C 1
ATOM 1103 O O . TYR A 1 135 ? -7.482 -7.084 -0.558 1.00 98.44 135 TYR A O 1
ATOM 1111 N N . ASN A 1 136 ? -8.517 -5.186 0.044 1.00 97.94 136 ASN A N 1
ATOM 1112 C CA . ASN A 1 136 ? -8.693 -4.643 -1.291 1.00 97.94 136 ASN A CA 1
ATOM 1113 C C . ASN A 1 136 ? -7.420 -3.932 -1.746 1.00 97.94 136 ASN A C 1
ATOM 1115 O O . ASN A 1 136 ? -6.884 -3.093 -1.021 1.00 97.94 136 ASN A O 1
ATOM 1119 N N . LEU A 1 137 ? -6.970 -4.213 -2.967 1.00 97.25 137 LEU A N 1
ATOM 1120 C CA . LEU A 1 137 ? -5.806 -3.574 -3.576 1.00 97.25 137 LEU A CA 1
ATOM 1121 C C . LEU A 1 137 ? -6.232 -2.421 -4.494 1.00 97.25 137 LEU A C 1
ATOM 1123 O O . LEU A 1 137 ? -6.939 -2.624 -5.475 1.00 97.25 137 LEU A O 1
ATOM 1127 N N . ILE A 1 138 ? -5.719 -1.222 -4.224 1.00 95.94 138 ILE A N 1
ATOM 1128 C CA . ILE A 1 138 ? -5.797 -0.061 -5.115 1.00 95.94 138 ILE A CA 1
ATOM 1129 C C . ILE A 1 138 ? -4.374 0.318 -5.505 1.00 95.94 138 ILE A C 1
ATOM 1131 O O . ILE A 1 138 ? -3.536 0.540 -4.632 1.00 95.94 138 ILE A O 1
ATOM 1135 N N . ARG A 1 139 ? -4.058 0.409 -6.799 1.00 94.62 139 ARG A N 1
ATOM 1136 C CA . ARG A 1 139 ? -2.689 0.713 -7.240 1.00 94.62 139 ARG A CA 1
ATOM 1137 C C . ARG A 1 139 ? -2.627 1.666 -8.422 1.00 94.62 139 ARG A C 1
ATOM 1139 O O . ARG A 1 139 ? -3.520 1.699 -9.260 1.00 94.62 139 ARG A O 1
ATOM 1146 N N . ARG A 1 140 ? -1.522 2.406 -8.488 1.00 93.44 140 ARG A N 1
ATOM 1147 C CA . ARG A 1 140 ? -1.085 3.186 -9.644 1.00 93.44 140 ARG A CA 1
ATOM 1148 C C . ARG A 1 140 ? 0.265 2.646 -10.089 1.00 93.44 140 ARG A C 1
ATOM 1150 O O . ARG A 1 140 ? 1.280 2.844 -9.413 1.00 93.44 140 ARG A O 1
ATOM 1157 N N . ASP A 1 141 ? 0.251 1.955 -11.218 1.00 93.88 141 ASP A N 1
ATOM 1158 C CA . ASP A 1 141 ? 1.440 1.346 -11.798 1.00 93.88 141 ASP A CA 1
ATOM 1159 C C . ASP A 1 141 ? 2.260 2.340 -12.610 1.00 93.88 141 ASP A C 1
ATOM 1161 O O . ASP A 1 141 ? 1.804 3.420 -12.991 1.00 93.88 141 ASP A O 1
ATOM 1165 N N . ARG A 1 142 ? 3.502 1.951 -12.891 1.00 91.88 142 ARG A N 1
ATOM 1166 C CA . ARG A 1 142 ? 4.371 2.709 -13.786 1.00 91.88 142 ARG A CA 1
ATOM 1167 C C . ARG A 1 142 ? 4.054 2.355 -15.229 1.00 91.88 142 ARG A C 1
ATOM 1169 O O . ARG A 1 142 ? 3.929 1.178 -15.558 1.00 91.88 142 ARG A O 1
ATOM 1176 N N . ILE A 1 143 ? 4.059 3.372 -16.081 1.00 88.56 143 ILE A N 1
ATOM 1177 C CA . ILE A 1 143 ? 3.943 3.204 -17.531 1.00 88.56 143 ILE A CA 1
ATOM 1178 C C . ILE A 1 143 ? 5.356 3.168 -18.130 1.00 88.56 143 ILE A C 1
ATOM 1180 O O . ILE A 1 143 ? 5.852 2.108 -18.506 1.00 88.56 143 ILE A O 1
ATOM 1184 N N . ASN A 1 144 ? 6.061 4.304 -18.099 1.00 85.69 144 ASN A N 1
ATOM 1185 C CA . ASN A 1 144 ? 7.380 4.457 -18.728 1.00 85.69 144 ASN A CA 1
ATOM 1186 C C . ASN A 1 144 ? 8.522 4.732 -17.734 1.00 85.69 144 ASN A C 1
ATOM 1188 O O . ASN A 1 144 ? 9.692 4.727 -18.116 1.00 85.69 144 ASN A O 1
ATOM 1192 N N . ASP A 1 145 ? 8.209 4.940 -16.454 1.00 84.56 145 ASP A N 1
ATOM 1193 C CA . ASP A 1 145 ? 9.184 5.416 -15.475 1.00 84.56 145 ASP A CA 1
ATOM 1194 C C . ASP A 1 145 ? 10.142 4.335 -14.967 1.00 84.56 145 ASP A C 1
ATOM 1196 O O . ASP A 1 145 ? 9.792 3.165 -14.753 1.00 84.56 145 ASP A O 1
ATOM 1200 N N . LEU A 1 146 ? 11.376 4.760 -14.675 1.00 85.69 146 LEU A N 1
ATOM 1201 C CA . LEU A 1 146 ? 12.409 3.904 -14.088 1.00 85.69 146 LEU A CA 1
ATOM 1202 C C . LEU A 1 146 ? 12.109 3.532 -12.624 1.00 85.69 146 LEU A C 1
ATOM 1204 O O . LEU A 1 146 ? 12.469 2.435 -12.194 1.00 85.69 146 LEU A O 1
ATOM 1208 N N . HIS A 1 147 ? 11.421 4.407 -11.886 1.00 90.62 147 HIS A N 1
ATOM 1209 C CA . HIS A 1 147 ? 11.079 4.259 -10.465 1.00 90.62 147 HIS A CA 1
ATOM 1210 C C . HIS A 1 147 ? 9.637 4.734 -10.213 1.00 90.62 147 HIS A C 1
ATOM 1212 O O . HIS A 1 147 ? 8.982 5.190 -11.147 1.00 90.62 147 HIS A O 1
ATOM 1218 N N . GLY A 1 148 ? 9.139 4.624 -8.982 1.00 93.62 148 GLY A N 1
ATOM 1219 C CA . GLY A 1 148 ? 7.795 5.065 -8.605 1.00 93.62 148 GLY A CA 1
ATOM 1220 C C . GLY A 1 148 ? 6.765 3.938 -8.511 1.00 93.62 148 GLY A C 1
ATOM 1221 O O . GLY A 1 148 ? 7.094 2.775 -8.258 1.00 93.62 148 GLY A O 1
ATOM 1222 N N . GLY A 1 149 ? 5.500 4.298 -8.703 1.00 95.06 149 GLY A N 1
ATOM 1223 C CA . GLY A 1 149 ? 4.358 3.428 -8.438 1.00 95.06 149 GLY A CA 1
ATOM 1224 C C . GLY A 1 149 ? 3.975 3.398 -6.955 1.00 95.06 149 GLY A C 1
ATOM 1225 O O . GLY A 1 149 ? 4.829 3.476 -6.063 1.00 95.06 149 GLY A O 1
ATOM 1226 N N . VAL A 1 150 ? 2.672 3.298 -6.706 1.00 95.88 150 VAL A N 1
ATOM 1227 C CA . VAL A 1 150 ? 2.066 3.296 -5.367 1.00 95.88 150 VAL A CA 1
ATOM 1228 C C . VAL A 1 150 ? 0.962 2.252 -5.329 1.00 95.88 150 VAL A C 1
ATOM 1230 O O . VAL A 1 150 ? 0.244 2.078 -6.313 1.00 95.88 150 VAL A O 1
ATOM 1233 N N . CYS A 1 151 ? 0.800 1.574 -4.199 1.00 96.31 151 CYS A N 1
ATOM 1234 C CA . CYS A 1 151 ? -0.421 0.841 -3.909 1.00 96.31 151 CYS A CA 1
ATOM 1235 C C . CYS A 1 151 ? -0.881 1.065 -2.472 1.00 96.31 151 CYS A C 1
ATOM 1237 O O . CYS A 1 151 ? -0.088 1.381 -1.585 1.00 96.31 151 CYS A O 1
ATOM 1239 N N . VAL A 1 152 ? -2.180 0.921 -2.271 1.00 97.50 152 VAL A N 1
ATOM 1240 C CA . VAL A 1 152 ? -2.856 0.990 -0.988 1.00 97.50 152 VAL A CA 1
ATOM 1241 C C . VAL A 1 152 ? -3.656 -0.293 -0.837 1.00 97.50 152 VAL A C 1
ATOM 1243 O O . VAL A 1 152 ? -4.437 -0.640 -1.722 1.00 97.50 152 VAL A O 1
ATOM 1246 N N . TYR A 1 153 ? -3.448 -0.988 0.273 1.00 98.12 153 TYR A N 1
ATOM 1247 C CA . TYR A 1 153 ? -4.319 -2.064 0.716 1.00 98.12 153 TYR A CA 1
ATOM 1248 C C . TYR A 1 153 ? -5.297 -1.505 1.741 1.00 98.12 153 TYR A C 1
ATOM 1250 O O . TYR A 1 153 ? -4.881 -0.837 2.690 1.00 98.12 153 TYR A O 1
ATOM 1258 N N . VAL A 1 154 ? -6.582 -1.771 1.539 1.00 98.06 154 VAL A N 1
ATOM 1259 C CA . VAL A 1 154 ? -7.666 -1.350 2.432 1.00 98.06 154 VAL A CA 1
ATOM 1260 C C . VAL A 1 154 ? -8.349 -2.596 2.959 1.00 98.06 154 VAL A C 1
ATOM 1262 O O . VAL A 1 154 ? -8.832 -3.398 2.160 1.00 98.06 154 VAL A O 1
ATOM 1265 N N . LYS A 1 155 ? -8.382 -2.763 4.282 1.00 97.62 155 LYS A N 1
ATOM 1266 C CA . LYS A 1 155 ? -9.015 -3.921 4.923 1.00 97.62 155 LYS A CA 1
ATOM 1267 C C . LYS A 1 155 ? -10.462 -4.071 4.447 1.00 97.62 155 LYS A C 1
ATOM 1269 O O . LYS A 1 155 ? -11.183 -3.077 4.360 1.00 97.62 155 LYS A O 1
ATOM 1274 N N . ASP A 1 156 ? -10.901 -5.293 4.153 1.00 97.06 156 ASP A N 1
ATOM 1275 C CA . ASP A 1 156 ? -12.198 -5.548 3.496 1.00 97.06 156 ASP A CA 1
ATOM 1276 C C . ASP A 1 156 ? -13.415 -5.080 4.307 1.00 97.06 156 ASP A C 1
ATOM 1278 O O . ASP A 1 156 ? -14.490 -4.834 3.762 1.00 97.06 156 ASP A O 1
ATOM 1282 N N . THR A 1 157 ? -13.245 -4.908 5.617 1.00 95.56 157 THR A N 1
ATOM 1283 C CA . THR A 1 157 ? -14.272 -4.389 6.526 1.00 95.56 157 THR A CA 1
ATOM 1284 C C . THR A 1 157 ? -14.473 -2.875 6.420 1.00 95.56 157 THR A C 1
ATOM 1286 O O . THR A 1 157 ? -15.446 -2.346 6.966 1.00 95.56 157 THR A O 1
ATOM 1289 N N . ILE A 1 158 ? -13.579 -2.160 5.732 1.00 95.00 158 ILE A N 1
ATOM 1290 C CA . ILE A 1 158 ? -13.584 -0.700 5.642 1.00 95.00 158 ILE A CA 1
ATOM 1291 C C . ILE A 1 158 ? -14.214 -0.272 4.324 1.00 95.00 158 ILE A C 1
ATOM 1293 O O . ILE A 1 158 ? -13.744 -0.600 3.237 1.00 95.00 158 ILE A O 1
ATOM 1297 N N . LYS A 1 159 ? -15.272 0.534 4.422 1.00 94.56 159 LYS A N 1
ATOM 1298 C CA . LYS A 1 159 ? -15.891 1.169 3.258 1.00 94.56 159 LYS A CA 1
ATOM 1299 C C . LYS A 1 159 ? -14.999 2.300 2.758 1.00 94.56 159 LYS A C 1
ATOM 1301 O O . LYS A 1 159 ? -14.598 3.164 3.535 1.00 94.56 159 LYS A O 1
ATOM 1306 N N . TYR A 1 160 ? -14.741 2.328 1.457 1.00 93.88 160 TYR A N 1
ATOM 1307 C CA . TYR A 1 160 ? -13.950 3.372 0.816 1.00 93.88 160 TYR A CA 1
ATOM 1308 C C . TYR A 1 160 ? -14.511 3.719 -0.565 1.00 93.88 160 TYR A C 1
ATOM 1310 O O . TYR A 1 160 ? -15.283 2.963 -1.155 1.00 93.88 160 TYR A O 1
ATOM 1318 N N . GLN A 1 161 ? -14.098 4.873 -1.084 1.00 93.44 161 GLN A N 1
ATOM 1319 C CA . GLN A 1 161 ? -14.373 5.303 -2.449 1.00 93.44 161 GLN A CA 1
ATOM 1320 C C . GLN A 1 161 ? -13.067 5.764 -3.094 1.00 93.44 161 GLN A C 1
ATOM 1322 O O . GLN A 1 161 ? -12.326 6.561 -2.520 1.00 93.44 161 GLN A O 1
ATOM 1327 N N . VAL A 1 162 ? -12.787 5.274 -4.301 1.00 90.81 162 VAL A N 1
ATOM 1328 C CA . VAL A 1 162 ? -11.639 5.736 -5.087 1.00 90.81 162 VAL A CA 1
ATOM 1329 C C . VAL A 1 162 ? -12.032 7.001 -5.841 1.00 90.81 162 VAL A C 1
ATOM 1331 O O . VAL A 1 162 ? -12.902 6.964 -6.712 1.00 90.81 162 VAL A O 1
ATOM 1334 N N . VAL A 1 163 ? -11.371 8.115 -5.528 1.00 88.81 163 VAL A N 1
ATOM 1335 C CA . VAL A 1 163 ? -11.561 9.391 -6.228 1.00 88.81 163 VAL A CA 1
ATOM 1336 C C . VAL A 1 163 ? -10.726 9.381 -7.506 1.00 88.81 163 VAL A C 1
ATOM 1338 O O . VAL A 1 163 ? -9.504 9.526 -7.472 1.00 88.81 163 VAL A O 1
ATOM 1341 N N . ARG A 1 164 ? -11.389 9.159 -8.644 1.00 80.19 164 ARG A N 1
ATOM 1342 C CA . ARG A 1 164 ? -10.733 9.000 -9.954 1.00 80.19 164 ARG A CA 1
ATOM 1343 C C . ARG A 1 164 ? -10.146 10.301 -10.497 1.00 80.19 164 ARG A C 1
ATOM 1345 O O . ARG A 1 164 ? -9.176 10.250 -11.242 1.00 80.19 164 ARG A O 1
ATOM 1352 N N . ASP A 1 165 ? -10.662 11.445 -10.064 1.00 74.25 165 ASP A N 1
ATOM 1353 C CA . ASP A 1 165 ? -10.228 12.762 -10.543 1.00 74.25 165 ASP A CA 1
ATOM 1354 C C . ASP A 1 165 ? -8.757 13.073 -10.204 1.00 74.25 165 ASP A C 1
ATOM 1356 O O . ASP A 1 165 ? -8.131 13.896 -10.864 1.00 74.25 165 ASP A O 1
ATOM 1360 N N . LEU A 1 166 ? -8.178 12.377 -9.215 1.00 61.03 166 LEU A N 1
ATOM 1361 C CA . LEU A 1 166 ? -6.760 12.477 -8.841 1.00 61.03 166 LEU A CA 1
ATOM 1362 C C . LEU A 1 166 ? -5.848 11.433 -9.522 1.00 61.03 166 LEU A C 1
ATOM 1364 O O . LEU A 1 166 ? -4.645 11.404 -9.250 1.00 61.03 166 LEU A O 1
ATOM 1368 N N . MET A 1 167 ? -6.392 10.544 -10.358 1.00 59.91 167 MET A N 1
ATOM 1369 C CA . MET A 1 167 ? -5.647 9.426 -10.963 1.00 59.91 167 MET A CA 1
ATOM 1370 C C . MET A 1 167 ? -5.095 9.727 -12.368 1.00 59.91 167 MET A C 1
ATOM 1372 O O . MET A 1 167 ? -4.346 8.901 -12.894 1.00 59.91 167 MET A O 1
ATOM 1376 N N . ASN A 1 168 ? -5.425 10.890 -12.942 1.00 53.75 168 ASN A N 1
ATOM 1377 C CA . ASN A 1 168 ? -4.963 11.329 -14.264 1.00 53.75 168 ASN A CA 1
ATOM 1378 C C . ASN A 1 168 ? -3.553 11.939 -14.234 1.00 53.75 168 ASN A C 1
ATOM 1380 O O . ASN A 1 168 ? -3.170 12.557 -13.212 1.00 53.75 168 ASN A O 1
#

InterPro domains:
  IPR005135 Endonuclease/exonuclease/phosphatase [PF03372] (92-166)
  IPR036691 Endonuclease/exonuclease/phosphatase superfamily [G3DSA:3.60.10.10] (86-168)
  IPR036691 Endonuclease/exonuclease/phosphatase superfamily [SSF56219] (87-160)

Secondary structure (DSSP, 8-state):
----PPPP----------PPPP--SSSTTTGGG-------PPPPPS------------GGGSPP--------S---TT--------EEEEE-SSSGGGHHHHHHHHHHHT-SEEEEES----TTS-HHHH--TTEEEEEE--SS-SS--EEEEEETTS-----GGG--

Nearest PDB structures (foldseek):
  7n8k-assembly2_B  TM=8.563E-01  e=2.837E-04  Homo sapiens
  7n3z-assembly1_A  TM=7.723E-01  e=1.091E-02  Saccharomyces cerevisiae
  7n3y-assembly1_A  TM=7.460E-01  e=6.339E-02  Saccharomyces cerevisiae
  7n3y-assembly2_C  TM=7.445E-01  e=8.227E-02  Saccharomyces cerevisiae

Mean predicted aligned error: 18.22 Å